Protein AF-A0A1Y1QNK2-F1 (afdb_monomer_lite)

Organism: NCBI:txid525917

Structure (mmCIF, N/CA/C/O backbone):
data_AF-A0A1Y1QNK2-F1
#
_entry.id   AF-A0A1Y1QNK2-F1
#
loop_
_atom_site.group_PDB
_atom_site.id
_atom_site.type_symbol
_atom_site.label_atom_id
_atom_site.label_alt_id
_atom_site.label_comp_id
_atom_site.label_asym_id
_atom_site.label_entity_id
_atom_site.label_seq_id
_atom_site.pdbx_PDB_ins_code
_atom_site.Cartn_x
_atom_site.Cartn_y
_atom_site.Cartn_z
_atom_site.occupancy
_atom_site.B_iso_or_equiv
_atom_site.auth_seq_id
_atom_site.auth_comp_id
_atom_site.auth_asym_id
_atom_site.auth_atom_id
_atom_site.pdbx_PDB_model_num
ATOM 1 N N . MET A 1 1 ? 27.677 10.885 -7.766 1.00 37.94 1 MET A N 1
ATOM 2 C CA . MET A 1 1 ? 26.592 9.892 -7.607 1.00 37.94 1 MET A CA 1
ATOM 3 C C . MET A 1 1 ? 25.268 10.607 -7.817 1.00 37.94 1 MET A C 1
ATOM 5 O O . MET A 1 1 ? 25.039 11.565 -7.089 1.00 37.94 1 MET A O 1
ATOM 9 N N . PRO A 1 2 ? 24.431 10.262 -8.808 1.00 49.56 2 PRO A N 1
ATOM 10 C CA . PRO A 1 2 ? 23.135 10.907 -8.926 1.00 49.56 2 PRO A CA 1
ATOM 11 C C . PRO A 1 2 ? 22.166 10.258 -7.931 1.00 49.56 2 PRO A C 1
ATOM 13 O O . PRO A 1 2 ? 21.860 9.071 -8.012 1.00 49.56 2 PRO A O 1
ATOM 16 N N . THR A 1 3 ? 21.691 11.052 -6.976 1.00 50.31 3 THR A N 1
ATOM 17 C CA . THR A 1 3 ? 20.542 10.756 -6.120 1.00 50.31 3 THR A CA 1
ATOM 18 C C . THR A 1 3 ? 19.282 10.762 -6.985 1.00 50.31 3 THR A C 1
ATOM 20 O O . THR A 1 3 ? 18.626 11.784 -7.185 1.00 50.31 3 THR A O 1
ATOM 23 N N . GLY A 1 4 ? 18.969 9.608 -7.573 1.00 45.16 4 GLY A N 1
ATOM 24 C CA . GLY A 1 4 ? 17.756 9.417 -8.355 1.00 45.16 4 GLY A CA 1
ATOM 25 C C . GLY A 1 4 ? 16.532 9.536 -7.456 1.00 45.16 4 GLY A C 1
ATOM 26 O O . GLY A 1 4 ? 16.172 8.584 -6.771 1.00 45.16 4 GLY A O 1
ATOM 27 N N . LYS A 1 5 ? 15.873 10.700 -7.466 1.00 52.94 5 LYS A N 1
ATOM 28 C CA . LYS A 1 5 ? 14.487 10.832 -7.003 1.00 52.94 5 LYS A CA 1
ATOM 29 C C . LYS A 1 5 ? 13.657 9.860 -7.845 1.00 52.94 5 LYS A C 1
ATOM 31 O O . LYS A 1 5 ? 13.347 10.184 -8.992 1.00 52.94 5 LYS A O 1
ATOM 36 N N . ARG A 1 6 ? 13.365 8.661 -7.322 1.00 52.28 6 ARG A N 1
ATOM 37 C CA . ARG A 1 6 ? 12.447 7.699 -7.947 1.00 52.28 6 ARG A CA 1
ATOM 38 C C . ARG A 1 6 ? 11.092 8.386 -8.036 1.00 52.28 6 ARG A C 1
ATOM 40 O O . ARG A 1 6 ? 10.370 8.488 -7.051 1.00 52.28 6 ARG A O 1
ATOM 47 N N . ARG A 1 7 ? 10.805 8.972 -9.197 1.00 55.22 7 ARG A N 1
ATOM 48 C CA . ARG A 1 7 ? 9.482 9.511 -9.483 1.00 55.22 7 ARG A CA 1
ATOM 49 C C . ARG A 1 7 ? 8.563 8.313 -9.630 1.00 55.22 7 ARG A C 1
ATOM 51 O O . ARG A 1 7 ? 8.890 7.388 -10.372 1.00 55.22 7 ARG A O 1
ATOM 58 N N . LEU A 1 8 ? 7.430 8.359 -8.941 1.00 56.03 8 LEU A N 1
ATOM 59 C CA . LEU A 1 8 ? 6.299 7.516 -9.291 1.00 56.03 8 LEU A CA 1
ATOM 60 C C . LEU A 1 8 ? 6.042 7.716 -10.786 1.00 56.03 8 LEU A C 1
ATOM 62 O O . LEU A 1 8 ? 5.989 8.858 -11.259 1.00 56.03 8 LEU A O 1
ATOM 66 N N . LEU A 1 9 ? 5.934 6.619 -11.533 1.00 61.97 9 LEU A N 1
ATOM 67 C CA . LEU A 1 9 ? 5.451 6.695 -12.905 1.00 61.97 9 LEU A CA 1
ATOM 68 C C . LEU A 1 9 ? 4.079 7.382 -12.865 1.00 61.97 9 LEU A C 1
ATOM 70 O O . LEU A 1 9 ? 3.297 7.157 -11.941 1.00 61.97 9 LEU A O 1
ATOM 74 N N . THR A 1 10 ? 3.790 8.239 -13.844 1.00 62.06 10 THR A N 1
ATOM 75 C CA . THR A 1 10 ? 2.549 9.028 -13.911 1.00 62.06 10 THR A CA 1
ATOM 76 C C . THR A 1 10 ? 1.270 8.220 -13.608 1.00 62.06 10 THR A C 1
ATOM 78 O O . THR A 1 10 ? 0.415 8.755 -12.905 1.00 62.06 10 THR A O 1
ATOM 81 N N . PRO A 1 11 ? 1.135 6.941 -14.029 1.00 77.62 11 PRO A N 1
ATOM 82 C CA . PRO A 1 11 ? -0.019 6.109 -13.679 1.00 77.62 11 PRO A CA 1
ATOM 83 C C . PRO A 1 11 ? -0.124 5.793 -12.180 1.00 77.62 11 PRO A C 1
ATOM 85 O O . PRO A 1 11 ? -1.207 5.882 -11.611 1.00 77.62 11 PRO A O 1
ATOM 88 N N . CYS A 1 12 ? 0.994 5.494 -11.511 1.00 82.50 12 CYS A N 1
ATOM 89 C CA . CYS A 1 12 ? 1.015 5.143 -10.087 1.00 82.50 12 CYS A CA 1
ATOM 90 C C . CYS A 1 12 ? 0.567 6.306 -9.201 1.00 82.50 12 CYS A C 1
ATOM 92 O O . CYS A 1 12 ? -0.034 6.082 -8.155 1.00 82.50 12 CYS A O 1
ATOM 94 N N . LYS A 1 13 ? 0.840 7.548 -9.626 1.00 85.88 13 LYS A N 1
ATOM 95 C CA . LYS A 1 13 ? 0.412 8.744 -8.895 1.00 85.88 13 LYS A CA 1
ATOM 96 C C . LYS A 1 13 ? -1.114 8.809 -8.779 1.00 85.88 13 LYS A C 1
ATOM 98 O O . LYS A 1 13 ? -1.611 9.026 -7.684 1.00 85.88 13 LYS A O 1
ATOM 103 N N . ASN A 1 14 ? -1.832 8.593 -9.879 1.00 89.50 14 ASN A N 1
ATOM 104 C CA . ASN A 1 14 ? -3.296 8.672 -9.887 1.00 89.50 14 ASN A CA 1
ATOM 105 C C . ASN A 1 14 ? -3.927 7.519 -9.092 1.00 89.50 14 ASN A C 1
ATOM 107 O O . ASN A 1 14 ? -4.958 7.697 -8.459 1.00 89.50 14 ASN A O 1
ATOM 111 N N . ILE A 1 15 ? -3.284 6.348 -9.105 1.00 92.88 15 ILE A N 1
ATOM 112 C CA . ILE A 1 15 ? -3.742 5.170 -8.360 1.00 92.88 15 ILE A CA 1
ATOM 113 C C . ILE A 1 15 ? -3.590 5.382 -6.846 1.00 92.88 15 ILE A C 1
ATOM 115 O O . ILE A 1 15 ? -4.473 5.013 -6.081 1.00 92.88 15 ILE A O 1
ATOM 119 N N . VAL A 1 16 ? -2.484 5.994 -6.405 1.00 93.81 16 VAL A N 1
ATOM 120 C CA . VAL A 1 16 ? -2.167 6.172 -4.975 1.00 93.81 16 VAL A CA 1
ATOM 121 C C . VAL A 1 16 ? -2.721 7.473 -4.376 1.00 93.81 16 VAL A C 1
ATOM 123 O O . VAL A 1 16 ? -2.684 7.667 -3.160 1.00 93.81 16 VAL A O 1
ATOM 126 N N . GLU A 1 17 ? -3.225 8.389 -5.205 1.00 94.19 17 GLU A N 1
ATOM 127 C CA . GLU A 1 17 ? -3.758 9.684 -4.767 1.00 94.19 17 GLU A CA 1
ATOM 128 C C . GLU A 1 17 ? -4.874 9.562 -3.713 1.00 94.19 17 GLU A C 1
ATOM 130 O O . GLU A 1 17 ? -4.767 10.257 -2.700 1.00 94.19 17 GLU A O 1
ATOM 135 N N . PRO A 1 18 ? -5.866 8.654 -3.834 1.00 94.38 18 PRO A N 1
ATOM 136 C CA . PRO A 1 18 ? -6.894 8.487 -2.804 1.00 94.38 18 PRO A CA 1
ATOM 137 C C . PRO A 1 18 ? -6.312 8.096 -1.437 1.00 94.38 18 PRO A C 1
ATOM 139 O O . PRO A 1 18 ? -6.641 8.717 -0.430 1.00 94.38 18 PRO A O 1
ATOM 142 N N . ALA A 1 19 ? -5.377 7.139 -1.404 1.00 95.19 19 ALA A N 1
ATOM 143 C CA . ALA A 1 19 ? -4.675 6.734 -0.181 1.00 95.19 19 ALA A CA 1
ATOM 144 C C . ALA A 1 19 ? -3.821 7.874 0.403 1.00 95.19 19 ALA A C 1
ATOM 146 O O . ALA A 1 19 ? -3.766 8.080 1.614 1.00 95.19 19 ALA A O 1
ATOM 147 N N . SER A 1 20 ? -3.190 8.665 -0.467 1.00 94.19 20 SER A N 1
ATOM 148 C CA . SER A 1 20 ? -2.403 9.832 -0.054 1.00 94.19 20 SER A CA 1
ATOM 149 C C . SER A 1 20 ? -3.282 10.903 0.599 1.00 94.19 20 SER A C 1
ATOM 151 O O . SER A 1 20 ? -2.902 11.477 1.618 1.00 94.19 20 SER A O 1
ATOM 153 N N . LEU A 1 21 ? -4.459 11.172 0.028 1.00 95.38 21 LEU A N 1
ATOM 154 C CA . LEU A 1 21 ? -5.419 12.135 0.569 1.00 95.38 21 LEU A CA 1
ATOM 155 C C . LEU A 1 21 ? -5.995 11.669 1.907 1.00 95.38 21 LEU A C 1
ATOM 157 O O . LEU A 1 21 ? -6.017 12.461 2.847 1.00 95.38 21 LEU A O 1
ATOM 161 N N . ALA A 1 22 ? -6.374 10.394 2.009 1.00 95.00 22 ALA A N 1
ATOM 162 C CA . ALA A 1 22 ? -6.833 9.761 3.245 1.00 95.00 22 ALA A CA 1
ATOM 163 C C . ALA A 1 22 ? -5.839 9.966 4.401 1.00 95.00 22 ALA A C 1
ATOM 165 O O . ALA A 1 22 ? -6.204 10.447 5.476 1.00 95.00 22 ALA A O 1
ATOM 166 N N . LEU A 1 23 ? -4.551 9.711 4.146 1.00 93.31 23 LEU A N 1
ATOM 167 C CA . LEU A 1 23 ? -3.473 9.936 5.112 1.00 93.31 23 LEU A CA 1
ATOM 168 C C . LEU A 1 23 ? -3.324 11.409 5.515 1.00 93.31 23 LEU A C 1
ATOM 170 O O . LEU A 1 23 ? -3.204 11.715 6.700 1.00 93.31 23 LEU A O 1
ATOM 174 N N . ILE A 1 24 ? -3.344 12.333 4.547 1.00 94.88 24 ILE A N 1
ATOM 175 C CA . ILE A 1 24 ? -3.236 13.781 4.808 1.00 94.88 24 ILE A CA 1
ATOM 176 C C . ILE A 1 24 ? -4.417 14.277 5.651 1.00 94.88 24 ILE A C 1
ATOM 178 O O . ILE A 1 24 ? -4.245 15.124 6.526 1.00 94.88 24 ILE A O 1
ATOM 182 N N . GLN A 1 25 ? -5.611 13.754 5.383 1.00 94.88 25 GLN A N 1
ATOM 183 C CA . GLN A 1 25 ? -6.849 14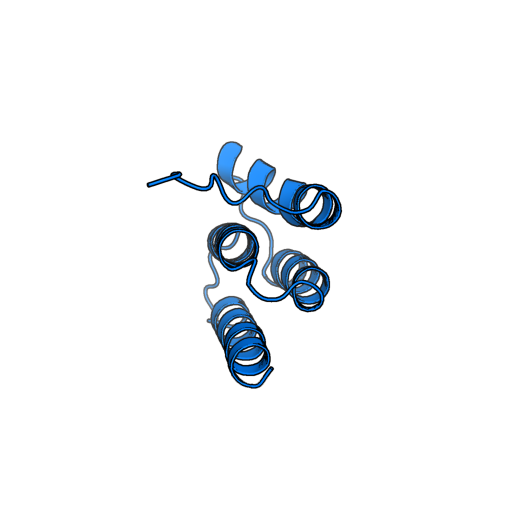.141 6.054 1.00 94.88 25 GLN A CA 1
ATOM 184 C C . GLN A 1 25 ? -7.084 13.383 7.365 1.00 94.88 25 GLN A C 1
ATOM 186 O O . GLN A 1 25 ? -8.044 13.695 8.065 1.00 94.88 25 GLN A O 1
ATOM 191 N N . GLN A 1 26 ? -6.219 12.421 7.710 1.00 92.44 26 GLN A N 1
ATOM 192 C CA . GLN A 1 26 ? -6.396 11.511 8.849 1.00 92.44 26 GLN A CA 1
ATOM 193 C C . GLN A 1 26 ? -7.740 10.763 8.806 1.00 92.44 26 GLN A C 1
ATOM 195 O O . GLN A 1 26 ? -8.333 10.450 9.836 1.00 92.44 26 GLN A O 1
ATOM 200 N N . GLN A 1 27 ? -8.225 10.486 7.596 1.00 94.81 27 GLN A N 1
ATOM 201 C CA . GLN A 1 27 ? -9.445 9.734 7.333 1.00 94.81 27 GLN A CA 1
ATOM 202 C C . GLN A 1 27 ? -9.047 8.426 6.671 1.00 94.81 27 GLN A C 1
ATOM 204 O O . GLN A 1 27 ? -8.848 8.381 5.461 1.00 94.81 27 GLN A O 1
ATOM 209 N N . LEU A 1 28 ? -8.866 7.385 7.482 1.00 93.69 28 LEU A N 1
ATOM 210 C CA . LEU A 1 28 ? -8.454 6.075 6.989 1.00 93.69 28 LEU A CA 1
ATOM 211 C C . LEU A 1 28 ? -9.510 5.490 6.045 1.00 93.69 28 LEU A C 1
ATOM 213 O O . LEU A 1 28 ? -10.713 5.651 6.253 1.00 93.69 28 LEU A O 1
ATOM 217 N N . LEU A 1 29 ? -9.024 4.803 5.019 1.00 95.81 29 LEU A N 1
ATOM 218 C CA . LEU A 1 29 ? -9.825 4.032 4.083 1.00 95.81 29 LEU A CA 1
ATOM 219 C C . LEU A 1 29 ? -10.191 2.676 4.690 1.00 95.81 29 LEU A C 1
ATOM 221 O O . LEU A 1 29 ? -9.504 2.156 5.575 1.00 95.81 29 LEU A O 1
ATOM 225 N N . SER A 1 30 ? -11.257 2.080 4.165 1.00 96.62 30 SER A N 1
ATOM 226 C CA . SER A 1 30 ? -11.586 0.688 4.465 1.00 96.62 30 SER A CA 1
ATOM 227 C C . SER A 1 30 ? -10.575 -0.280 3.843 1.00 96.62 30 SER A C 1
ATOM 229 O O . SER A 1 30 ? -9.957 0.012 2.814 1.00 96.62 30 SER A O 1
ATOM 231 N N . ASP A 1 31 ? -10.470 -1.478 4.419 1.00 96.25 31 ASP A N 1
ATOM 232 C CA . ASP A 1 31 ? -9.630 -2.565 3.906 1.00 96.25 31 ASP A CA 1
ATOM 233 C C . ASP A 1 31 ? -9.900 -2.824 2.414 1.00 96.25 31 ASP A C 1
ATOM 235 O O . ASP A 1 31 ? -8.978 -2.970 1.614 1.00 96.25 31 ASP A O 1
ATOM 239 N N . ALA A 1 32 ? -11.175 -2.817 2.009 1.00 96.06 32 ALA A N 1
ATOM 240 C CA . ALA A 1 32 ? -11.590 -3.060 0.629 1.00 96.06 32 ALA A CA 1
ATOM 241 C C . ALA A 1 32 ? -11.095 -1.976 -0.346 1.00 96.06 32 ALA A C 1
ATO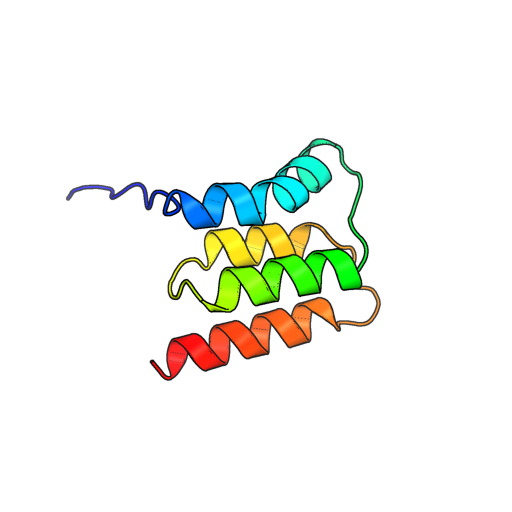M 243 O O . ALA A 1 32 ? -10.653 -2.296 -1.452 1.00 96.06 32 ALA A O 1
ATOM 244 N N . GLU A 1 33 ? -11.146 -0.704 0.055 1.00 96.56 33 GLU A N 1
ATOM 245 C CA . GLU A 1 33 ? -10.643 0.413 -0.752 1.00 96.56 33 GLU A CA 1
ATOM 246 C C . GLU A 1 33 ? -9.124 0.338 -0.915 1.00 96.56 33 GLU A C 1
ATOM 248 O O . GLU A 1 33 ? -8.609 0.512 -2.022 1.00 96.56 33 GLU A O 1
ATOM 253 N N . VAL A 1 34 ? -8.403 0.017 0.162 1.00 97.00 34 VAL A N 1
ATOM 254 C CA . VAL A 1 34 ? -6.947 -0.139 0.101 1.00 97.00 34 VAL A CA 1
ATOM 255 C C . VAL A 1 34 ? -6.546 -1.340 -0.744 1.00 97.00 34 VAL A C 1
ATOM 257 O O . VAL A 1 34 ? -5.679 -1.202 -1.608 1.00 97.00 34 VAL A O 1
ATOM 260 N N . ILE A 1 35 ? -7.203 -2.490 -0.578 1.00 97.25 35 ILE A N 1
ATOM 261 C CA . ILE A 1 35 ? -6.952 -3.679 -1.404 1.00 97.25 35 ILE A CA 1
ATOM 262 C C . ILE A 1 35 ? -7.180 -3.357 -2.885 1.00 97.25 35 ILE A C 1
ATOM 264 O O . ILE A 1 35 ? -6.366 -3.733 -3.727 1.00 97.25 35 ILE A O 1
ATOM 268 N N . HIS A 1 36 ? -8.235 -2.609 -3.220 1.00 97.06 36 HIS A N 1
ATOM 269 C CA . HIS A 1 36 ? -8.486 -2.190 -4.598 1.00 97.06 36 HIS A CA 1
ATOM 270 C C . HIS A 1 36 ? -7.347 -1.330 -5.173 1.00 97.06 36 HIS A C 1
ATOM 272 O O . HIS A 1 36 ? -6.939 -1.527 -6.320 1.00 97.06 36 HIS A O 1
ATOM 278 N N . ILE A 1 37 ? -6.801 -0.404 -4.381 1.00 96.44 37 ILE A N 1
ATOM 279 C CA . ILE A 1 37 ? -5.642 0.411 -4.772 1.00 96.44 37 ILE A CA 1
ATOM 280 C C . ILE A 1 37 ? -4.395 -0.470 -4.948 1.00 96.44 37 ILE A C 1
ATOM 282 O O . ILE A 1 37 ? -3.674 -0.331 -5.938 1.00 96.44 37 ILE A O 1
ATOM 286 N N . MET A 1 38 ? -4.146 -1.401 -4.024 1.00 96.50 38 MET A N 1
ATOM 287 C CA . MET A 1 38 ? -3.006 -2.319 -4.081 1.00 96.50 38 MET A CA 1
ATOM 288 C C . MET A 1 38 ? -3.039 -3.216 -5.324 1.00 96.50 38 MET A C 1
ATOM 290 O O . MET A 1 38 ? -2.020 -3.353 -6.000 1.00 96.50 38 MET A O 1
ATOM 294 N N . GLU A 1 39 ? -4.202 -3.761 -5.687 1.00 96.19 39 GLU A N 1
ATOM 295 C CA . GLU A 1 39 ? -4.352 -4.573 -6.904 1.00 96.19 39 GLU A CA 1
ATOM 296 C C . GLU A 1 39 ? -4.066 -3.765 -8.178 1.00 96.19 39 GLU A C 1
ATOM 298 O O . GLU A 1 39 ? -3.441 -4.270 -9.109 1.00 96.19 39 GLU A O 1
ATOM 303 N N . GLN A 1 40 ? -4.435 -2.480 -8.224 1.00 94.88 40 GLN A N 1
ATOM 304 C CA . GLN A 1 40 ? -4.047 -1.611 -9.341 1.00 94.88 40 GLN A CA 1
ATOM 305 C C . GLN A 1 40 ? -2.534 -1.346 -9.371 1.00 94.88 40 GLN A C 1
ATOM 307 O O . GLN A 1 40 ? -1.934 -1.273 -10.447 1.00 94.88 40 GLN A O 1
ATOM 312 N N . LEU A 1 41 ? -1.898 -1.214 -8.202 1.00 93.88 41 LEU A N 1
ATOM 313 C CA . LEU A 1 41 ? -0.450 -1.032 -8.092 1.00 93.88 41 LEU A CA 1
ATOM 314 C C . LEU A 1 41 ? 0.340 -2.292 -8.455 1.00 93.88 41 LEU A C 1
ATOM 316 O O . LEU A 1 41 ? 1.470 -2.149 -8.920 1.00 93.88 41 LEU A O 1
ATOM 320 N N . ARG A 1 42 ? -0.241 -3.492 -8.316 1.00 94.00 42 ARG A N 1
ATOM 321 C CA . ARG A 1 42 ? 0.379 -4.791 -8.648 1.00 94.00 42 ARG A CA 1
ATOM 322 C C . ARG A 1 42 ? 1.031 -4.810 -10.032 1.00 94.00 42 ARG A C 1
ATOM 324 O O . ARG A 1 42 ? 2.105 -5.383 -10.191 1.00 94.00 42 ARG A O 1
ATOM 331 N N . ALA A 1 43 ? 0.438 -4.116 -11.006 1.00 91.81 43 ALA A N 1
ATOM 332 C CA . ALA A 1 43 ? 0.948 -4.003 -12.375 1.00 91.81 43 ALA A CA 1
ATOM 333 C C . ALA A 1 43 ? 2.257 -3.190 -12.513 1.00 91.81 43 ALA A C 1
ATOM 335 O O . ALA A 1 43 ? 2.835 -3.138 -13.599 1.00 91.81 43 ALA A O 1
ATOM 336 N N . TYR A 1 44 ? 2.730 -2.543 -11.444 1.00 90.25 44 TYR A N 1
ATOM 337 C CA . TYR A 1 44 ? 3.878 -1.637 -11.452 1.00 90.25 44 TYR A CA 1
ATOM 338 C C . TYR A 1 44 ? 4.964 -2.099 -10.464 1.00 90.25 44 TYR A C 1
ATOM 340 O O . TYR A 1 44 ? 5.111 -1.516 -9.384 1.00 90.25 44 TYR A O 1
ATOM 348 N N . PRO A 1 45 ? 5.765 -3.120 -10.822 1.00 86.81 45 PRO A N 1
ATOM 349 C CA . PRO A 1 45 ? 6.836 -3.612 -9.964 1.00 86.81 45 PRO A CA 1
ATOM 350 C C . PRO A 1 45 ? 7.850 -2.515 -9.612 1.00 86.81 45 PRO A C 1
ATOM 352 O O . PRO A 1 45 ? 8.046 -1.544 -10.346 1.00 86.81 45 PRO A O 1
ATOM 355 N N . GLN A 1 46 ? 8.515 -2.683 -8.464 1.00 83.62 46 GLN A N 1
ATOM 356 C CA . GLN A 1 46 ? 9.491 -1.742 -7.884 1.00 83.62 46 GLN A CA 1
ATOM 357 C C . GLN A 1 46 ? 8.910 -0.404 -7.383 1.00 83.62 46 GLN A C 1
ATOM 359 O O . GLN A 1 46 ? 9.662 0.446 -6.896 1.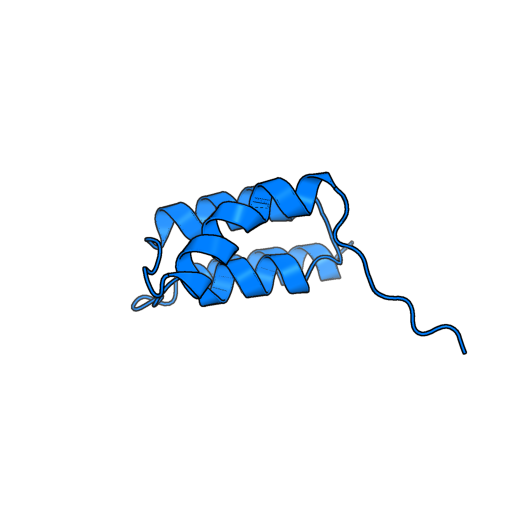00 83.62 46 GLN A O 1
ATOM 364 N N . GLN A 1 47 ? 7.587 -0.220 -7.422 1.00 86.12 47 GLN A N 1
ATOM 365 C CA . GLN A 1 47 ? 6.895 0.940 -6.845 1.00 86.12 47 GLN A CA 1
ATOM 366 C C . GLN A 1 47 ? 6.495 0.695 -5.381 1.00 86.12 47 GLN A C 1
ATOM 368 O O . GLN A 1 47 ? 5.391 1.036 -4.956 1.00 86.12 47 GLN A O 1
ATOM 373 N N . SER A 1 48 ? 7.407 0.132 -4.581 1.00 86.75 48 SER A N 1
ATOM 374 C CA . SER A 1 48 ? 7.165 -0.206 -3.169 1.00 86.75 48 SER A CA 1
ATOM 375 C C . SER A 1 48 ? 6.706 0.996 -2.344 1.00 86.75 48 SER A C 1
ATOM 377 O O . SER A 1 48 ? 5.880 0.843 -1.456 1.00 86.75 48 SER A O 1
ATOM 379 N N . SER A 1 49 ? 7.166 2.206 -2.677 1.00 89.94 49 SER A N 1
ATOM 380 C CA . SER A 1 49 ? 6.712 3.429 -2.010 1.00 89.94 49 SER A CA 1
ATOM 381 C C . SER A 1 49 ? 5.221 3.703 -2.219 1.00 89.94 49 SER A C 1
ATOM 383 O O . SER A 1 49 ? 4.565 4.167 -1.299 1.00 89.94 49 SER A O 1
ATOM 385 N N . ALA A 1 50 ? 4.669 3.421 -3.405 1.00 91.62 50 ALA A N 1
ATOM 386 C CA . ALA A 1 50 ? 3.236 3.594 -3.646 1.00 91.62 50 ALA A CA 1
ATOM 387 C C . ALA A 1 50 ? 2.420 2.541 -2.887 1.00 91.62 50 ALA A C 1
ATOM 389 O O . ALA A 1 50 ? 1.396 2.862 -2.292 1.00 91.62 50 ALA A O 1
ATOM 390 N N . LEU A 1 51 ? 2.914 1.301 -2.861 1.00 93.88 51 LEU A N 1
ATOM 391 C CA . LEU A 1 51 ? 2.266 0.206 -2.146 1.00 93.88 51 LEU A CA 1
ATOM 392 C C . LEU A 1 51 ? 2.268 0.441 -0.625 1.00 93.88 51 LEU A C 1
ATOM 394 O O . LEU A 1 51 ? 1.264 0.198 0.032 1.00 93.88 51 LEU A O 1
ATOM 398 N N . GLN A 1 52 ? 3.352 0.998 -0.079 1.00 94.31 52 GLN A N 1
ATOM 399 C CA . GLN A 1 52 ? 3.436 1.401 1.329 1.00 94.31 52 GLN A CA 1
ATOM 400 C C . GLN A 1 52 ? 2.489 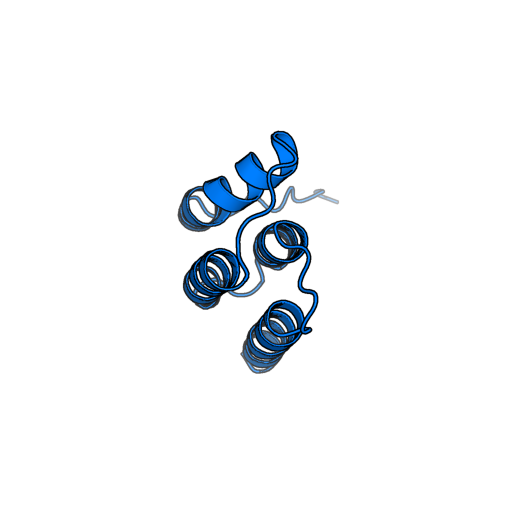2.555 1.673 1.00 94.31 52 GLN A C 1
ATOM 402 O O . GLN A 1 52 ? 1.902 2.563 2.747 1.00 94.31 52 GLN A O 1
ATOM 407 N N . VAL A 1 53 ? 2.305 3.526 0.775 1.00 94.62 53 VAL A N 1
ATOM 408 C CA . VAL A 1 53 ? 1.312 4.590 0.996 1.00 94.62 53 VAL A CA 1
ATOM 409 C C . VAL A 1 53 ? -0.101 4.007 1.067 1.00 94.62 53 VAL A C 1
ATOM 411 O O . VAL A 1 53 ? -0.874 4.426 1.921 1.00 94.62 53 VAL A O 1
A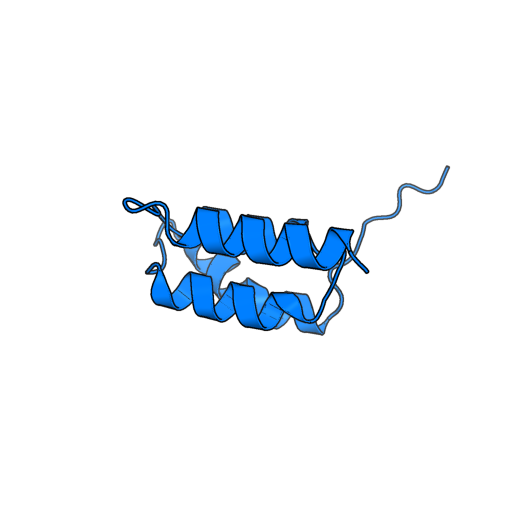TOM 414 N N . ALA A 1 54 ? -0.427 3.023 0.223 1.00 95.25 54 ALA A N 1
ATOM 415 C CA . ALA A 1 54 ? -1.698 2.306 0.321 1.00 95.25 54 ALA A CA 1
ATOM 416 C C . ALA A 1 54 ? -1.813 1.555 1.659 1.00 95.25 54 ALA A C 1
ATOM 418 O O . ALA A 1 54 ? -2.819 1.704 2.344 1.00 95.25 54 ALA A O 1
ATOM 419 N N . LEU A 1 55 ? -0.761 0.832 2.061 1.00 95.31 55 LEU A N 1
ATOM 420 C CA . LEU A 1 55 ? -0.699 0.076 3.316 1.00 95.31 55 LEU A CA 1
ATOM 421 C C . LEU A 1 55 ? -1.048 0.934 4.539 1.00 95.31 55 LEU A C 1
ATOM 423 O O . LEU A 1 55 ? -1.901 0.565 5.334 1.00 95.31 55 LEU A O 1
ATOM 427 N N . PHE A 1 56 ? -0.435 2.112 4.659 1.00 94.88 56 PHE A N 1
ATOM 428 C CA . PHE A 1 56 ? -0.659 2.989 5.810 1.00 94.88 56 PHE A CA 1
ATOM 429 C C . PHE A 1 56 ? -1.994 3.740 5.776 1.00 94.88 56 PHE A C 1
ATOM 431 O O . PHE A 1 56 ? -2.367 4.354 6.774 1.00 94.88 56 PHE A O 1
ATOM 438 N N . ALA A 1 57 ? -2.719 3.719 4.656 1.00 95.56 57 ALA A N 1
ATOM 439 C CA . ALA A 1 57 ? -4.004 4.401 4.535 1.00 95.56 57 ALA A CA 1
ATOM 440 C C . ALA A 1 57 ? -5.166 3.646 5.209 1.00 95.56 57 ALA A C 1
ATOM 442 O O . ALA A 1 57 ? -6.298 4.117 5.134 1.00 95.56 57 ALA A O 1
ATOM 443 N N . CYS A 1 58 ? -4.905 2.516 5.871 1.00 95.44 58 CYS A N 1
ATOM 444 C CA . CYS A 1 58 ? -5.885 1.713 6.598 1.00 95.44 58 CYS A CA 1
ATOM 445 C C . CYS A 1 58 ? -5.383 1.368 8.011 1.00 95.44 58 CYS A C 1
ATOM 447 O O . CYS A 1 58 ? -4.183 1.400 8.273 1.00 95.44 58 CYS A O 1
ATOM 449 N N . ALA A 1 59 ? -6.305 1.040 8.920 1.00 91.88 59 ALA A N 1
ATOM 450 C CA . ALA A 1 59 ? -5.974 0.520 10.249 1.00 91.88 59 ALA A CA 1
ATOM 451 C C . ALA A 1 59 ? -5.588 -0.970 10.225 1.00 91.88 59 ALA A C 1
ATOM 453 O O . ALA A 1 59 ? -4.839 -1.404 11.095 1.00 91.88 59 ALA A O 1
ATOM 454 N N . ASP A 1 60 ? -6.116 -1.722 9.252 1.00 92.81 60 ASP A N 1
ATOM 455 C CA . ASP A 1 60 ? -5.906 -3.160 9.048 1.00 92.81 60 ASP A CA 1
ATOM 456 C C . ASP A 1 60 ? -6.036 -4.016 10.321 1.00 92.81 60 ASP A C 1
ATOM 458 O O . ASP A 1 60 ? -5.166 -4.812 10.668 1.00 92.81 60 ASP A O 1
ATOM 462 N N . GLU A 1 61 ? -7.154 -3.881 11.039 1.00 91.75 61 GLU A N 1
ATOM 463 C CA . GLU A 1 61 ? -7.371 -4.592 12.312 1.00 91.75 61 GLU A CA 1
ATOM 464 C C . GLU A 1 61 ? -7.314 -6.126 12.178 1.00 91.75 61 GLU A C 1
ATOM 466 O O . GLU A 1 61 ? -7.088 -6.836 13.159 1.00 91.75 61 GLU A O 1
ATOM 471 N N . GLN A 1 62 ? -7.547 -6.641 10.969 1.00 91.94 62 GLN A N 1
ATOM 472 C CA . GLN A 1 62 ? -7.636 -8.069 10.663 1.00 91.94 62 GLN A CA 1
ATOM 473 C C . GLN A 1 62 ? -6.396 -8.609 9.929 1.00 91.94 62 GLN A C 1
ATOM 475 O O . GLN A 1 62 ? -6.328 -9.815 9.687 1.00 91.94 62 GLN A O 1
ATOM 480 N N . GLY A 1 63 ? -5.421 -7.757 9.586 1.00 94.75 63 GLY A N 1
ATOM 481 C CA . GLY A 1 63 ? -4.200 -8.151 8.869 1.00 94.75 63 GLY A CA 1
ATOM 482 C C . GLY A 1 63 ? -4.424 -8.551 7.404 1.00 94.75 63 GLY A C 1
ATOM 483 O O . GLY A 1 63 ? -3.598 -9.252 6.812 1.00 94.75 63 GLY A O 1
ATOM 484 N N . VAL A 1 64 ? -5.569 -8.193 6.817 1.00 96.44 64 VAL A N 1
ATOM 485 C CA . VAL A 1 64 ? -5.931 -8.568 5.440 1.00 96.44 64 VAL A CA 1
ATOM 486 C C . VAL A 1 64 ? -5.204 -7.702 4.415 1.00 96.44 64 VAL A C 1
ATOM 488 O O . VAL A 1 64 ? -4.863 -8.186 3.331 1.00 96.44 64 VAL A O 1
ATOM 491 N N . VAL A 1 65 ? -4.935 -6.441 4.758 1.00 96.44 65 VAL A N 1
ATOM 492 C CA . VAL A 1 65 ? -4.186 -5.506 3.914 1.00 96.44 65 VAL A CA 1
ATOM 493 C C . VAL A 1 65 ? -2.696 -5.852 3.944 1.00 96.44 65 VAL A C 1
ATOM 495 O O . VAL A 1 65 ? -2.073 -5.923 2.884 1.00 96.44 65 VAL A O 1
ATOM 498 N N . ASP A 1 66 ? -2.150 -6.170 5.117 1.00 96.56 66 ASP A N 1
ATOM 499 C CA . ASP A 1 66 ? -0.791 -6.687 5.300 1.00 96.56 66 ASP A CA 1
ATOM 500 C C . ASP A 1 66 ? -0.564 -7.954 4.461 1.00 96.56 66 ASP A C 1
ATOM 502 O O . ASP A 1 66 ? 0.401 -8.051 3.698 1.00 96.56 66 ASP A O 1
ATOM 506 N N . ALA A 1 67 ? -1.490 -8.918 4.525 1.00 97.12 67 ALA A N 1
ATOM 507 C CA . ALA A 1 67 ? -1.396 -10.144 3.734 1.00 97.12 67 ALA A CA 1
ATOM 508 C C . ALA A 1 67 ? -1.382 -9.861 2.220 1.00 97.12 67 ALA A C 1
ATOM 510 O O . ALA A 1 67 ? -0.616 -10.478 1.474 1.00 97.12 67 ALA A O 1
ATOM 511 N N . LYS A 1 68 ? -2.199 -8.904 1.759 1.00 97.31 68 LYS A N 1
ATOM 512 C CA . LYS A 1 68 ? -2.225 -8.474 0.354 1.00 97.31 68 LYS A CA 1
ATOM 513 C C . LYS A 1 68 ? -0.921 -7.787 -0.058 1.00 97.31 68 LYS A C 1
ATOM 515 O O . LYS A 1 68 ? -0.419 -8.034 -1.155 1.00 97.31 68 LYS A O 1
ATOM 520 N N . TYR A 1 69 ? -0.360 -6.950 0.809 1.00 96.44 69 TYR A N 1
ATOM 521 C CA . TYR A 1 69 ? 0.932 -6.308 0.586 1.00 96.44 69 TYR A CA 1
ATOM 522 C C . TYR A 1 69 ? 2.039 -7.352 0.384 1.00 96.44 69 TYR A C 1
ATOM 524 O O . TYR A 1 69 ? 2.757 -7.305 -0.619 1.00 96.44 69 TYR A O 1
ATOM 532 N N . GLU A 1 70 ? 2.133 -8.332 1.286 1.00 95.62 70 GLU A N 1
ATOM 533 C CA . GLU A 1 70 ? 3.137 -9.399 1.217 1.00 95.62 70 GLU A CA 1
ATOM 534 C C . GLU A 1 70 ? 2.971 -10.281 -0.028 1.00 95.62 70 GLU A C 1
ATOM 536 O O . GLU A 1 70 ? 3.968 -10.666 -0.647 1.00 95.62 70 GLU A O 1
ATOM 541 N N . GLU A 1 71 ? 1.731 -10.557 -0.454 1.00 96.88 71 GLU A N 1
ATOM 542 C CA . GLU A 1 71 ? 1.443 -11.256 -1.715 1.00 96.88 71 GLU A CA 1
ATOM 543 C C . GLU A 1 71 ? 2.061 -10.517 -2.912 1.00 96.88 71 GLU A C 1
ATOM 545 O O . GLU A 1 71 ? 2.803 -11.114 -3.698 1.00 96.88 71 GLU A O 1
ATOM 550 N N . ILE A 1 72 ? 1.790 -9.214 -3.036 1.00 95.50 72 ILE A N 1
ATOM 551 C CA . ILE A 1 72 ? 2.251 -8.393 -4.165 1.00 95.50 72 ILE A CA 1
ATOM 552 C C . ILE A 1 72 ? 3.776 -8.251 -4.150 1.00 95.50 72 ILE A C 1
ATOM 554 O O . ILE A 1 72 ? 4.425 -8.398 -5.188 1.00 95.50 72 ILE A O 1
ATOM 558 N N . VAL A 1 73 ? 4.374 -8.006 -2.981 1.00 94.00 73 VAL A N 1
ATOM 559 C CA . VAL A 1 73 ? 5.835 -7.912 -2.846 1.00 94.00 73 VAL A CA 1
ATOM 560 C C . VAL A 1 73 ? 6.500 -9.240 -3.203 1.00 94.00 73 VAL A C 1
ATOM 562 O O . VAL A 1 73 ? 7.496 -9.246 -3.931 1.00 94.00 73 VAL A O 1
ATOM 565 N N . SER A 1 74 ? 5.939 -10.361 -2.747 1.00 94.31 74 SER A N 1
ATOM 566 C CA . SER A 1 74 ? 6.437 -11.700 -3.074 1.00 94.31 74 SER A CA 1
ATOM 567 C C . SER A 1 74 ? 6.359 -11.997 -4.571 1.00 94.31 74 SER A C 1
ATOM 569 O O . SER A 1 74 ? 7.260 -12.633 -5.115 1.00 94.31 74 SER A O 1
ATOM 571 N N . GLU A 1 75 ? 5.307 -11.545 -5.255 1.00 93.94 75 GLU A N 1
ATOM 572 C CA . GLU A 1 75 ? 5.195 -11.658 -6.710 1.00 93.94 75 GLU A CA 1
ATOM 573 C C . GLU A 1 75 ? 6.285 -10.854 -7.418 1.00 93.94 75 GLU A C 1
ATOM 575 O O . GLU A 1 75 ? 6.986 -11.391 -8.273 1.00 93.94 75 GLU A O 1
ATOM 580 N N . TRP A 1 76 ? 6.493 -9.598 -7.020 1.00 93.06 76 TRP A N 1
ATOM 581 C CA . TRP A 1 76 ? 7.523 -8.750 -7.620 1.00 93.06 76 TRP A CA 1
ATOM 582 C C . TRP A 1 76 ? 8.943 -9.275 -7.421 1.00 93.06 76 TRP A C 1
ATOM 584 O O . TRP A 1 76 ? 9.793 -9.016 -8.264 1.00 93.06 76 TRP A O 1
ATOM 594 N N . GLN A 1 77 ? 9.217 -10.002 -6.336 1.00 89.62 77 GLN A N 1
ATOM 595 C CA . GLN A 1 77 ? 10.521 -10.635 -6.103 1.00 89.62 77 GLN A CA 1
ATOM 596 C C . GLN A 1 77 ? 10.787 -11.842 -7.013 1.00 89.62 77 GLN A C 1
ATOM 598 O O . GLN A 1 77 ? 11.935 -12.268 -7.135 1.00 89.62 77 GLN A O 1
ATOM 603 N N . ARG A 1 78 ? 9.743 -12.421 -7.619 1.00 88.38 78 ARG A N 1
ATOM 604 C CA . ARG A 1 78 ? 9.859 -13.554 -8.552 1.00 88.38 78 ARG A CA 1
ATOM 605 C C . ARG A 1 78 ? 10.025 -13.116 -10.011 1.00 88.38 78 ARG A C 1
ATOM 607 O O . ARG A 1 78 ? 10.293 -13.979 -10.845 1.00 88.38 78 ARG A O 1
ATOM 614 N N . LEU A 1 79 ? 9.822 -11.829 -10.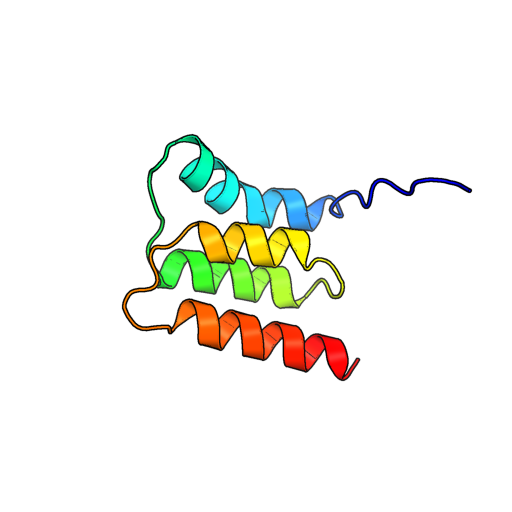304 1.00 75.75 79 LEU A N 1
ATOM 615 C CA . LEU A 1 79 ? 10.013 -11.205 -11.619 1.00 75.75 79 LEU A CA 1
ATOM 616 C C . LEU A 1 79 ? 11.477 -10.802 -11.829 1.00 75.75 79 LEU A C 1
ATOM 618 O O . LEU A 1 79 ? 11.958 -10.979 -12.970 1.00 75.75 79 LEU A O 1
#

Radius of gyration: 12.64 Å; chains: 1; bounding box: 38×28×26 Å

Sequence (79 aa):
MPTGKRRLLTPCKNIVEPASLALIQQQLLSDAEVIHIMEQLRAYPQQSSALQVALFACADEQGVVDAKYEEIVSEWQRL

Foldseek 3Di:
DDPDPPDDDPQLCVLLVVLQVLVVVVNADDLVSLLVSLVSCLVPAPVLVSNVSSLVSHPPPPCSSVVSSCVSNVVSVVD

Secondary structure (DSSP, 8-state):
------PPPHHHHHHHHHHHHHHHHT-PPPHHHHHHHHHHHTTSTT-HHHHHHHHHTS--TTSHHHHHHHHHHHHHTT-

pLDDT: mean 87.96, std 14.37, range [37.94, 97.31]